Protein AF-A0A812WZT1-F1 (afdb_monomer_lite)

Structure (mmCIF, N/CA/C/O backbone):
data_AF-A0A812WZT1-F1
#
_entry.id   AF-A0A812WZT1-F1
#
loop_
_atom_site.group_PDB
_atom_site.id
_atom_site.type_symbol
_atom_site.label_atom_id
_atom_site.label_alt_id
_atom_site.label_comp_id
_atom_site.label_asym_id
_atom_site.label_entity_id
_atom_site.label_seq_id
_atom_site.pdbx_PDB_ins_code
_atom_site.Cartn_x
_atom_site.Cartn_y
_atom_site.Cartn_z
_atom_site.occupancy
_atom_site.B_iso_or_equiv
_atom_site.auth_seq_id
_atom_site.auth_comp_id
_atom_site.auth_asym_id
_atom_site.auth_atom_id
_atom_site.pdbx_PDB_model_num
ATOM 1 N N . ALA A 1 1 ? 19.751 -32.393 59.706 1.00 37.62 1 ALA A N 1
ATOM 2 C CA . ALA A 1 1 ? 20.483 -32.693 58.457 1.00 37.62 1 ALA A CA 1
ATOM 3 C C . ALA A 1 1 ? 19.676 -32.093 57.306 1.00 37.62 1 ALA A C 1
ATOM 5 O O . ALA A 1 1 ? 18.499 -32.401 57.218 1.00 37.62 1 ALA A O 1
ATOM 6 N N . LEU A 1 2 ? 20.105 -30.960 56.738 1.00 36.94 2 LEU A N 1
ATOM 7 C CA . LEU A 1 2 ? 20.907 -30.837 55.503 1.00 36.94 2 LEU A CA 1
ATOM 8 C C . LEU A 1 2 ? 20.183 -31.348 54.240 1.00 36.94 2 LEU A C 1
ATOM 10 O O . LEU A 1 2 ? 20.001 -32.546 54.068 1.00 36.94 2 LEU A O 1
ATOM 14 N N . VAL A 1 3 ? 19.824 -30.397 53.369 1.00 51.84 3 VAL A N 1
ATOM 15 C CA . VAL A 1 3 ? 19.448 -30.565 51.949 1.00 51.84 3 VAL A CA 1
ATOM 16 C C . VAL A 1 3 ? 20.739 -30.593 51.112 1.00 51.84 3 VAL A C 1
ATOM 18 O O . VAL A 1 3 ? 21.683 -29.883 51.468 1.00 51.84 3 VAL A O 1
ATOM 21 N N . PRO A 1 4 ? 20.841 -31.440 50.070 1.00 52.41 4 PRO A N 1
ATOM 22 C CA . PRO A 1 4 ? 20.798 -30.975 48.663 1.00 52.41 4 PRO A CA 1
ATOM 23 C C . PRO A 1 4 ? 20.040 -31.988 47.764 1.00 52.41 4 PRO A C 1
ATOM 25 O O . PRO A 1 4 ? 20.109 -33.183 48.000 1.00 52.41 4 PRO A O 1
ATOM 28 N N . GLY A 1 5 ? 19.257 -31.657 46.735 1.00 43.72 5 GLY A N 1
ATOM 29 C CA . GLY A 1 5 ? 19.339 -30.590 45.745 1.00 43.72 5 GLY A CA 1
ATOM 30 C C . GLY A 1 5 ? 19.046 -31.187 44.349 1.00 43.72 5 GLY A C 1
ATOM 31 O O . GLY A 1 5 ? 19.479 -32.301 44.071 1.00 43.72 5 GLY A O 1
ATOM 32 N N . VAL A 1 6 ? 18.423 -30.376 43.475 1.00 44.25 6 VAL A N 1
ATOM 33 C CA . VAL A 1 6 ? 18.485 -30.422 41.988 1.00 44.25 6 VAL A CA 1
ATOM 34 C C . VAL A 1 6 ? 17.526 -31.432 41.305 1.00 44.25 6 VAL A C 1
ATOM 36 O O . VAL A 1 6 ? 17.554 -32.610 41.611 1.00 44.25 6 VAL A O 1
ATOM 39 N N . ARG A 1 7 ? 16.655 -31.088 40.341 1.00 40.94 7 ARG A N 1
ATOM 40 C CA . ARG A 1 7 ? 16.472 -29.891 39.493 1.00 40.94 7 ARG A CA 1
ATOM 41 C C . ARG A 1 7 ? 15.000 -29.788 39.074 1.00 40.94 7 ARG A C 1
ATOM 43 O O . ARG A 1 7 ? 14.367 -30.808 38.826 1.00 40.94 7 ARG A O 1
ATOM 50 N N . GLY A 1 8 ? 14.498 -28.564 38.951 1.00 48.59 8 GLY A N 1
ATOM 51 C CA . GLY A 1 8 ? 13.247 -28.301 38.253 1.00 48.59 8 GLY A CA 1
ATOM 52 C C . GLY A 1 8 ? 13.388 -28.493 36.744 1.00 48.59 8 GLY A C 1
ATOM 53 O O . GLY A 1 8 ? 14.470 -28.290 36.195 1.00 48.59 8 GLY A O 1
ATOM 54 N N . ASP A 1 9 ? 12.269 -28.825 36.109 1.00 45.81 9 ASP A N 1
ATOM 55 C CA . ASP A 1 9 ? 11.941 -28.334 34.774 1.00 45.81 9 ASP A CA 1
ATOM 56 C C . ASP A 1 9 ? 10.414 -28.196 34.666 1.00 45.81 9 ASP A C 1
ATOM 58 O O . ASP A 1 9 ? 9.698 -29.061 34.169 1.00 45.81 9 ASP A O 1
ATOM 62 N N . ASN A 1 10 ? 9.899 -27.115 35.258 1.00 48.59 10 ASN A N 1
ATOM 63 C CA . ASN A 1 10 ? 8.627 -26.529 34.848 1.00 48.59 10 ASN A CA 1
ATOM 64 C C . ASN A 1 10 ? 8.968 -25.617 33.664 1.00 48.59 10 ASN A C 1
ATOM 66 O O . ASN A 1 10 ? 9.165 -24.415 33.838 1.00 48.59 10 ASN A O 1
ATOM 70 N N . GLY A 1 11 ? 9.107 -26.215 32.487 1.00 46.75 11 GLY A N 1
ATOM 71 C CA . GLY A 1 11 ? 9.457 -25.535 31.251 1.00 46.75 11 GLY A CA 1
ATOM 72 C C . GLY A 1 11 ? 8.617 -26.088 30.109 1.00 46.75 11 GLY A C 1
ATOM 73 O O . GLY A 1 11 ? 8.669 -27.270 29.797 1.00 46.75 11 GLY A O 1
ATOM 74 N N . ASP A 1 12 ? 7.846 -25.204 29.484 1.00 49.47 12 ASP A N 1
ATOM 75 C CA . ASP A 1 12 ? 7.471 -25.306 28.072 1.00 49.47 12 ASP A CA 1
ATOM 76 C C . ASP A 1 12 ? 6.291 -26.216 27.673 1.00 49.47 12 ASP A C 1
ATOM 78 O O . ASP A 1 12 ? 6.338 -26.942 26.685 1.00 49.47 12 ASP A O 1
ATOM 82 N N . ASN A 1 13 ? 5.127 -26.012 28.304 1.00 51.00 13 ASN A N 1
ATOM 83 C CA . ASN A 1 13 ? 3.828 -26.175 27.612 1.00 51.00 13 ASN A CA 1
ATOM 84 C C . ASN A 1 13 ? 3.465 -24.942 26.754 1.00 51.00 13 ASN A C 1
ATOM 86 O O . ASN A 1 13 ? 2.299 -24.682 26.453 1.00 51.00 13 ASN A O 1
ATOM 90 N N . VAL A 1 14 ? 4.462 -24.155 26.349 1.00 57.19 14 VAL A N 1
ATOM 91 C CA . VAL A 1 14 ? 4.287 -23.088 25.368 1.00 57.19 14 VAL A CA 1
ATOM 92 C C . VAL A 1 14 ? 4.335 -23.760 24.008 1.00 57.19 14 VAL A C 1
ATOM 94 O O . VAL A 1 14 ? 5.405 -24.148 23.539 1.00 57.19 14 VAL A O 1
ATOM 97 N N . LEU A 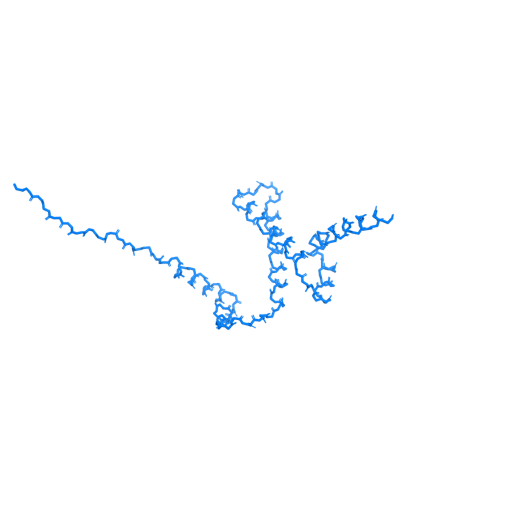1 15 ? 3.169 -23.941 23.376 1.00 54.66 15 LEU A N 1
ATOM 98 C CA . LEU A 1 15 ? 3.108 -24.333 21.969 1.00 54.66 15 LEU A CA 1
ATOM 99 C C . LEU A 1 15 ? 4.078 -23.422 21.211 1.00 54.66 15 LEU A C 1
ATOM 101 O O . LEU A 1 15 ? 3.871 -22.206 21.212 1.00 54.66 15 LEU A O 1
ATOM 105 N N . PRO A 1 16 ? 5.158 -23.964 20.618 1.00 64.44 16 PRO A N 1
ATOM 106 C CA . PRO A 1 16 ? 6.190 -23.130 20.036 1.00 64.44 16 PRO A CA 1
ATOM 107 C C . PRO A 1 16 ? 5.512 -22.241 19.007 1.00 64.44 16 PRO A C 1
ATOM 109 O O . PRO A 1 16 ? 4.792 -22.751 18.150 1.00 64.44 16 PRO A O 1
ATOM 112 N N . ILE A 1 17 ? 5.714 -20.927 19.115 1.00 66.50 17 ILE A N 1
ATOM 113 C CA . ILE A 1 17 ? 5.030 -19.895 18.314 1.00 66.50 17 ILE A CA 1
ATOM 114 C C . ILE A 1 17 ? 5.010 -20.279 16.829 1.00 66.50 17 ILE A C 1
ATOM 116 O O . ILE A 1 17 ? 4.000 -20.135 16.150 1.00 66.50 17 ILE A O 1
ATOM 120 N N . LYS A 1 18 ? 6.090 -20.912 16.358 1.00 58.53 18 LYS A N 1
ATOM 121 C CA . LYS A 1 18 ? 6.208 -21.505 15.022 1.00 58.53 18 LYS A CA 1
ATOM 122 C C . LYS A 1 18 ? 5.049 -22.448 14.658 1.00 58.53 18 LYS A C 1
ATOM 124 O O . LYS A 1 18 ? 4.482 -22.310 13.586 1.00 58.53 18 LYS A O 1
ATOM 129 N N . LYS A 1 19 ? 4.649 -23.378 15.530 1.00 67.94 19 LYS A N 1
ATOM 130 C CA . LYS A 1 19 ? 3.519 -24.297 15.290 1.00 67.94 19 LYS A CA 1
ATOM 131 C C . LYS A 1 19 ? 2.175 -23.566 15.236 1.00 67.94 19 LYS A C 1
ATOM 133 O O . LYS A 1 19 ? 1.336 -23.934 14.420 1.00 67.94 19 LYS A O 1
ATOM 138 N N . VAL A 1 20 ? 1.984 -22.534 16.061 1.00 74.12 20 VAL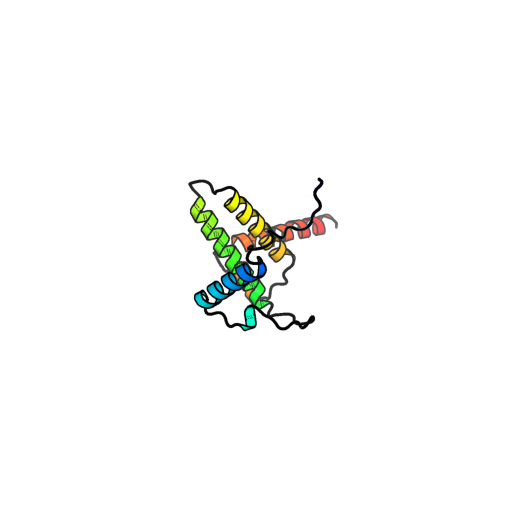 A N 1
ATOM 139 C CA . VAL A 1 20 ? 0.752 -21.723 16.071 1.00 74.12 20 VAL A CA 1
ATOM 140 C C . VAL A 1 20 ? 0.637 -20.904 14.785 1.00 74.12 20 VAL A C 1
ATOM 142 O O . VAL A 1 20 ? -0.405 -20.921 14.136 1.00 74.12 20 VAL A O 1
ATOM 145 N N . VAL A 1 21 ? 1.732 -20.272 14.361 1.00 72.88 21 VAL A N 1
ATOM 146 C CA . VAL A 1 21 ? 1.810 -19.525 13.098 1.00 72.88 21 VAL A CA 1
ATOM 147 C C . VAL A 1 21 ? 1.560 -20.446 11.899 1.00 72.88 21 VAL A C 1
ATOM 149 O O . VAL A 1 21 ? 0.773 -20.108 11.020 1.00 72.88 21 VAL A O 1
ATOM 152 N N . LEU A 1 22 ? 2.143 -21.648 11.884 1.00 72.81 22 LEU A N 1
ATOM 153 C CA . LEU A 1 22 ? 1.919 -22.623 10.810 1.00 72.81 22 LEU A CA 1
ATOM 154 C C . LEU A 1 22 ? 0.470 -23.131 10.742 1.00 72.81 22 LEU A C 1
ATOM 156 O O . LEU A 1 22 ? -0.049 -23.368 9.650 1.00 72.81 22 LEU A O 1
ATOM 160 N N . LEU A 1 23 ? -0.195 -23.286 11.889 1.00 77.44 23 LEU A N 1
ATOM 161 C CA . LEU A 1 23 ? -1.618 -23.625 11.943 1.00 77.44 23 LEU A CA 1
ATOM 162 C C . LEU A 1 23 ? -2.485 -22.485 11.401 1.00 77.44 23 LEU A C 1
ATOM 164 O O . LEU A 1 23 ? -3.381 -22.744 10.600 1.00 77.44 23 LEU A O 1
ATOM 168 N N . LEU A 1 24 ? -2.183 -21.238 11.774 1.00 75.06 24 LEU A N 1
ATOM 169 C CA . LEU A 1 24 ? -2.894 -20.057 11.285 1.00 75.06 24 LEU A CA 1
ATOM 170 C C . LEU A 1 24 ? -2.784 -19.931 9.757 1.00 75.06 24 LEU A C 1
ATOM 172 O O . LEU A 1 24 ? -3.785 -19.749 9.067 1.00 75.06 24 LEU A O 1
ATOM 176 N N . LEU A 1 25 ? -1.576 -20.118 9.221 1.00 71.19 25 LEU A N 1
ATOM 177 C CA . LEU A 1 25 ? -1.314 -20.067 7.784 1.00 71.19 25 LEU A CA 1
ATOM 178 C C . LEU A 1 25 ? -2.040 -21.185 7.015 1.00 71.19 25 LEU A C 1
ATOM 180 O O . LEU A 1 25 ? -2.576 -20.934 5.937 1.00 71.19 25 LEU A O 1
ATOM 184 N N . ARG A 1 26 ? -2.146 -22.395 7.584 1.00 69.19 26 ARG A N 1
ATOM 185 C CA . ARG A 1 26 ? -2.938 -23.493 6.994 1.00 69.19 26 ARG A CA 1
ATOM 186 C C . ARG A 1 26 ? -4.440 -23.213 6.973 1.00 69.19 26 ARG A C 1
ATOM 188 O O . ARG A 1 26 ? -5.121 -23.601 6.024 1.00 69.19 26 ARG A O 1
ATOM 195 N N . VAL A 1 27 ? -4.972 -22.568 8.011 1.00 76.50 27 VAL A N 1
ATOM 196 C CA . VAL A 1 27 ? -6.391 -22.179 8.056 1.00 76.50 27 VAL A CA 1
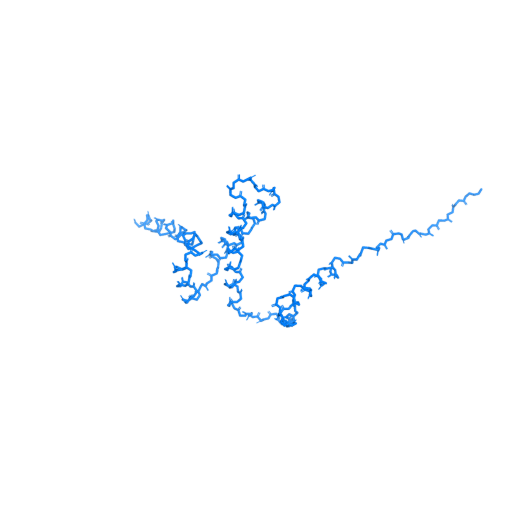ATOM 197 C C . VAL A 1 27 ? -6.673 -21.106 7.005 1.00 76.50 27 VAL A C 1
ATOM 199 O O . VAL A 1 27 ? -7.636 -21.230 6.250 1.00 76.50 27 VAL A O 1
ATOM 202 N N . LEU A 1 28 ? -5.789 -20.113 6.883 1.00 70.81 28 LEU A N 1
ATOM 203 C CA . LEU A 1 28 ? -5.880 -19.081 5.850 1.00 70.81 28 LEU A CA 1
ATOM 204 C C . LEU A 1 28 ? -5.773 -19.671 4.436 1.00 70.81 28 LEU A C 1
ATOM 206 O O . LEU A 1 28 ? -6.563 -19.307 3.573 1.00 70.81 28 LEU A O 1
ATOM 210 N N . GLN A 1 29 ? -4.891 -20.650 4.205 1.00 67.69 29 GLN A N 1
ATOM 211 C CA . GLN A 1 29 ? -4.821 -21.373 2.926 1.00 67.69 29 GLN A CA 1
ATOM 212 C C . GLN A 1 29 ? -6.134 -22.060 2.549 1.00 67.69 29 GLN A C 1
ATOM 214 O O . GLN A 1 29 ? -6.546 -21.999 1.393 1.00 67.69 29 GLN A O 1
ATOM 219 N N . ARG A 1 30 ? -6.789 -22.721 3.511 1.00 65.00 30 ARG A N 1
ATOM 220 C CA . ARG A 1 30 ? -8.067 -23.414 3.289 1.00 65.00 30 ARG A CA 1
ATOM 221 C C . ARG A 1 30 ? -9.204 -22.437 2.999 1.00 65.00 30 ARG A C 1
ATOM 223 O O . ARG A 1 30 ? -10.038 -22.740 2.155 1.00 65.00 30 ARG A O 1
ATOM 230 N N . LEU A 1 31 ? -9.223 -21.287 3.673 1.00 63.38 31 LEU A N 1
ATOM 231 C CA . LEU A 1 31 ? -10.228 -20.240 3.463 1.00 63.38 31 LEU A CA 1
ATOM 232 C C . LEU A 1 31 ? -10.034 -19.495 2.135 1.00 63.38 31 LEU A C 1
ATOM 234 O O . LEU A 1 31 ? -11.015 -19.092 1.521 1.00 63.38 31 LEU A O 1
ATOM 238 N N . LEU A 1 32 ? -8.785 -19.339 1.688 1.00 68.19 32 LEU A N 1
ATOM 239 C CA . LEU A 1 32 ? -8.425 -18.589 0.481 1.00 68.19 32 LEU A CA 1
ATOM 240 C C . LEU A 1 32 ? -8.197 -19.476 -0.757 1.00 68.19 32 LEU A C 1
ATOM 242 O O . LEU A 1 32 ? -7.891 -18.958 -1.825 1.00 68.19 32 LEU A O 1
ATOM 246 N N . GLY A 1 33 ? -8.319 -20.804 -0.635 1.00 59.50 33 GLY A N 1
ATOM 247 C CA . GLY A 1 33 ? -8.126 -21.743 -1.749 1.00 59.50 33 GLY A CA 1
ATOM 248 C C . GLY A 1 33 ? -6.699 -21.770 -2.319 1.00 59.50 33 GLY A C 1
ATOM 249 O O . GLY A 1 33 ? -6.512 -22.071 -3.496 1.00 59.50 33 GLY A O 1
ATOM 250 N N . MET A 1 34 ? -5.689 -21.441 -1.510 1.00 56.56 34 MET A N 1
ATOM 251 C CA . MET A 1 34 ? -4.304 -21.260 -1.966 1.00 56.56 34 MET A CA 1
ATOM 252 C C . MET A 1 34 ? -3.516 -22.586 -1.965 1.00 56.56 34 MET A C 1
ATOM 254 O O . MET A 1 34 ? -3.518 -23.289 -0.951 1.00 56.56 34 MET A O 1
ATOM 258 N N . PRO A 1 35 ? -2.800 -22.941 -3.053 1.00 55.56 35 PRO A N 1
ATOM 259 C CA . PRO A 1 35 ? -2.026 -24.181 -3.124 1.00 55.56 35 PRO A CA 1
ATOM 260 C C . PRO A 1 35 ? -0.795 -24.176 -2.196 1.00 55.56 35 PRO A C 1
ATOM 262 O O . PRO A 1 35 ? -0.142 -23.151 -2.002 1.00 55.56 35 PRO A O 1
ATOM 265 N N . ASP A 1 36 ? -0.423 -25.357 -1.679 1.00 51.97 36 ASP A N 1
ATOM 266 C CA . ASP A 1 36 ? 0.651 -25.566 -0.680 1.00 51.97 36 ASP A CA 1
ATOM 267 C C . ASP A 1 36 ? 2.030 -25.002 -1.063 1.00 51.97 36 ASP A C 1
ATOM 269 O O . ASP A 1 36 ? 2.860 -24.707 -0.204 1.00 51.97 36 ASP A O 1
ATOM 273 N N . LYS A 1 37 ? 2.252 -24.790 -2.360 1.00 54.62 37 LYS A N 1
ATOM 274 C CA . LYS A 1 37 ? 3.500 -24.282 -2.942 1.00 54.62 37 LYS A C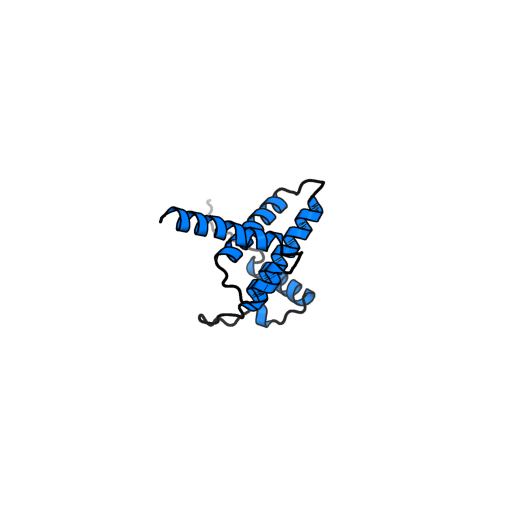A 1
ATOM 275 C C . LYS A 1 37 ? 3.763 -22.804 -2.627 1.00 54.62 37 LYS A C 1
ATOM 277 O O . LYS A 1 37 ? 4.878 -22.343 -2.833 1.00 54.62 37 LYS A O 1
ATOM 282 N N . VAL A 1 38 ? 2.752 -22.075 -2.148 1.00 56.56 38 VAL A N 1
ATOM 283 C CA . VAL A 1 38 ? 2.854 -20.645 -1.812 1.00 56.56 38 VAL A CA 1
ATOM 284 C C . VAL A 1 38 ? 3.426 -20.423 -0.406 1.00 56.56 38 VAL A C 1
ATOM 286 O O . VAL A 1 38 ? 4.112 -19.435 -0.182 1.00 56.56 38 VAL A O 1
ATOM 289 N N . LEU A 1 39 ? 3.202 -21.346 0.539 1.00 47.47 39 LEU A N 1
ATOM 290 C CA . LEU A 1 39 ? 3.706 -21.191 1.913 1.00 47.47 39 LEU A CA 1
ATOM 291 C C . LEU A 1 39 ? 5.104 -21.766 2.139 1.00 47.47 39 LEU A C 1
ATOM 293 O O . LEU A 1 39 ? 5.791 -21.351 3.069 1.00 47.47 39 LEU A O 1
ATOM 297 N N . TYR A 1 40 ? 5.522 -22.717 1.308 1.00 50.28 40 TYR A N 1
ATOM 298 C CA . TYR A 1 40 ? 6.855 -23.308 1.380 1.00 50.28 40 TYR A CA 1
ATOM 299 C C . TYR A 1 40 ? 7.517 -23.224 0.007 1.00 50.28 40 TYR A C 1
ATOM 301 O O . TYR A 1 40 ? 7.584 -24.230 -0.708 1.00 50.28 40 TYR A O 1
ATOM 309 N N . PRO A 1 41 ? 7.985 -22.034 -0.403 1.00 46.38 41 PRO A N 1
ATOM 310 C CA . PRO A 1 41 ? 8.822 -21.941 -1.581 1.00 46.38 41 PRO A CA 1
ATOM 311 C C . PRO A 1 41 ? 10.118 -22.703 -1.289 1.00 46.38 41 PRO A C 1
ATOM 313 O O . PRO A 1 41 ? 10.782 -22.473 -0.277 1.00 46.38 41 PRO A O 1
ATOM 316 N N . ALA A 1 42 ? 10.444 -23.662 -2.157 1.00 48.09 42 ALA A N 1
ATOM 317 C CA . ALA A 1 42 ? 11.695 -24.399 -2.092 1.00 48.09 42 ALA A CA 1
ATOM 318 C C . ALA A 1 42 ? 12.861 -23.404 -1.997 1.00 48.09 42 ALA A C 1
ATOM 320 O O . ALA A 1 42 ? 12.977 -22.482 -2.803 1.00 48.09 42 ALA A O 1
ATOM 321 N N . THR A 1 43 ? 13.691 -23.598 -0.976 1.00 51.47 43 THR A N 1
ATOM 322 C CA . THR A 1 43 ? 14.895 -22.832 -0.655 1.00 51.47 43 THR A CA 1
ATOM 323 C C . THR A 1 43 ? 15.907 -22.902 -1.793 1.00 51.47 43 THR A C 1
ATOM 325 O O . THR A 1 43 ? 16.854 -23.678 -1.740 1.00 51.47 43 THR A O 1
ATOM 328 N N . ASN A 1 44 ? 15.718 -22.074 -2.815 1.00 42.22 44 ASN A N 1
ATOM 329 C CA . ASN A 1 44 ? 16.703 -21.809 -3.849 1.00 42.22 44 ASN A CA 1
ATOM 330 C C . ASN A 1 44 ? 16.979 -20.306 -3.809 1.00 42.22 44 ASN A C 1
ATOM 332 O O . ASN A 1 44 ? 16.141 -19.506 -4.220 1.00 42.22 44 ASN A O 1
ATOM 336 N N . ALA A 1 45 ? 18.153 -19.928 -3.305 1.00 46.25 45 ALA A N 1
ATOM 337 C CA . ALA A 1 45 ? 18.592 -18.553 -3.045 1.00 46.25 45 ALA A CA 1
ATOM 338 C C . ALA A 1 45 ? 18.715 -17.639 -4.292 1.00 46.25 45 ALA A C 1
ATOM 340 O O . ALA A 1 45 ? 19.325 -16.585 -4.210 1.00 46.25 45 ALA A O 1
ATOM 341 N N . ASN A 1 46 ? 18.133 -18.027 -5.431 1.00 43.47 46 ASN A N 1
ATOM 342 C CA . ASN A 1 46 ? 18.121 -17.281 -6.694 1.00 43.47 46 ASN A CA 1
ATOM 343 C C . ASN A 1 46 ? 16.728 -17.232 -7.353 1.00 43.47 46 ASN A C 1
ATOM 345 O O . ASN A 1 46 ? 16.614 -16.890 -8.529 1.00 43.47 46 ASN A O 1
ATOM 349 N N . PHE A 1 47 ? 15.655 -17.595 -6.642 1.00 42.94 47 PHE A N 1
ATOM 350 C CA . PHE A 1 47 ? 14.306 -17.525 -7.203 1.00 42.94 47 PHE A CA 1
ATOM 351 C C . PHE A 1 47 ? 13.749 -16.101 -7.056 1.00 42.94 47 PHE A C 1
ATOM 353 O O . PHE A 1 47 ? 13.192 -15.741 -6.023 1.00 42.94 47 PHE A O 1
ATOM 360 N N . GLN A 1 48 ? 13.899 -15.284 -8.103 1.00 47.59 48 GLN A N 1
ATOM 361 C CA . GLN A 1 48 ? 13.054 -14.105 -8.299 1.00 47.59 48 GLN A CA 1
ATOM 362 C C . GLN A 1 48 ? 11.629 -14.616 -8.538 1.00 47.59 48 GLN A C 1
ATOM 364 O O . GLN A 1 48 ? 11.283 -15.024 -9.647 1.00 47.59 48 GLN A O 1
ATOM 369 N N . GLY A 1 49 ? 10.830 -14.691 -7.472 1.00 45.19 49 GLY A N 1
ATOM 370 C CA . GLY A 1 49 ? 9.409 -15.004 -7.579 1.00 45.19 49 GLY A CA 1
ATOM 371 C C . GLY A 1 49 ? 8.699 -14.026 -8.529 1.00 45.19 49 GLY A C 1
ATOM 372 O O . GLY A 1 49 ? 9.245 -12.966 -8.851 1.00 45.19 49 GLY A O 1
ATOM 373 N N . PRO A 1 50 ? 7.499 -14.360 -9.031 1.00 47.31 50 PRO A N 1
ATOM 374 C CA . PRO A 1 50 ? 6.797 -13.481 -9.955 1.00 47.31 50 PRO A CA 1
ATOM 375 C C . PRO A 1 50 ? 6.495 -12.136 -9.281 1.00 47.31 50 PRO A C 1
ATOM 377 O O . PRO A 1 50 ? 5.640 -12.079 -8.404 1.00 47.31 50 PRO A O 1
ATOM 380 N N . ARG A 1 51 ? 7.156 -11.061 -9.737 1.00 60.69 51 ARG A N 1
ATOM 381 C CA . ARG A 1 51 ? 6.931 -9.655 -9.322 1.00 60.69 51 ARG A CA 1
ATOM 382 C C . ARG A 1 51 ? 5.453 -9.234 -9.340 1.00 60.69 51 ARG A C 1
ATOM 384 O O . ARG A 1 51 ? 5.040 -8.362 -8.593 1.00 60.69 51 ARG A O 1
ATOM 391 N N . VAL A 1 52 ? 4.638 -9.933 -10.134 1.00 58.59 52 VAL A N 1
ATOM 392 C CA . VAL A 1 52 ? 3.175 -9.789 -10.200 1.00 58.59 52 VAL A CA 1
ATOM 393 C C . VAL A 1 52 ? 2.503 -9.959 -8.828 1.00 58.59 52 VAL A C 1
ATOM 395 O O . VAL A 1 52 ? 1.491 -9.314 -8.562 1.00 58.59 52 VAL A O 1
ATOM 398 N N . PHE A 1 53 ? 3.047 -10.799 -7.940 1.00 77.56 53 PHE A N 1
ATOM 399 C CA . PHE A 1 53 ? 2.496 -10.960 -6.592 1.00 77.56 53 PHE A CA 1
ATOM 400 C C . PHE A 1 53 ? 2.732 -9.738 -5.708 1.00 77.56 53 PHE A C 1
ATOM 402 O O . PHE A 1 53 ? 1.919 -9.481 -4.824 1.00 77.56 53 PHE A O 1
ATOM 409 N N . ASP A 1 54 ? 3.787 -8.967 -5.965 1.00 83.88 54 ASP A N 1
ATOM 410 C CA . ASP A 1 54 ? 4.146 -7.818 -5.139 1.00 83.88 54 ASP A CA 1
ATOM 411 C C . ASP A 1 54 ? 3.176 -6.659 -5.398 1.00 83.88 54 ASP A C 1
ATOM 413 O O . ASP A 1 54 ? 2.615 -6.097 -4.457 1.00 83.88 54 ASP A O 1
ATOM 417 N N . PHE A 1 55 ? 2.856 -6.379 -6.669 1.00 86.75 55 PHE A N 1
ATOM 418 C CA . PHE A 1 55 ? 1.823 -5.397 -7.011 1.00 86.75 55 PHE A CA 1
ATOM 419 C C . PHE A 1 55 ? 0.426 -5.834 -6.539 1.00 86.75 55 PHE A C 1
ATOM 421 O O . PHE A 1 55 ? -0.351 -5.026 -6.029 1.00 86.75 55 PHE A O 1
ATOM 428 N N . GLN A 1 56 ? 0.095 -7.127 -6.628 1.00 88.50 56 GLN A N 1
ATOM 429 C CA . GLN A 1 56 ? -1.161 -7.644 -6.070 1.00 88.50 56 GLN A CA 1
ATOM 430 C C . GLN A 1 56 ? -1.224 -7.485 -4.546 1.00 88.50 56 GLN A C 1
ATOM 432 O O . GLN A 1 56 ? -2.251 -7.058 -4.020 1.00 88.50 56 GLN A O 1
ATOM 437 N N . ALA A 1 57 ? -0.134 -7.778 -3.834 1.00 88.81 57 ALA A N 1
ATOM 438 C CA . ALA A 1 57 ? -0.052 -7.590 -2.390 1.00 88.81 57 ALA A CA 1
ATOM 439 C C . ALA A 1 57 ? -0.201 -6.111 -2.007 1.00 88.81 57 ALA A C 1
ATOM 441 O O . ALA A 1 57 ? -0.954 -5.798 -1.086 1.00 88.81 57 ALA A O 1
ATOM 442 N N . PHE A 1 58 ? 0.433 -5.211 -2.762 1.00 92.44 58 PHE A N 1
ATOM 443 C CA . PHE A 1 58 ? 0.275 -3.767 -2.616 1.00 92.44 58 PHE A CA 1
ATOM 444 C C . PHE A 1 58 ? -1.190 -3.334 -2.783 1.00 92.44 58 PHE A C 1
ATOM 446 O O . PHE A 1 58 ? -1.765 -2.732 -1.880 1.00 92.44 58 PHE A O 1
ATOM 453 N N . THR A 1 59 ? -1.844 -3.705 -3.890 1.00 92.06 59 THR A N 1
ATOM 454 C CA . THR A 1 59 ? -3.252 -3.325 -4.123 1.00 92.06 59 THR A CA 1
ATOM 455 C C . THR A 1 59 ? -4.200 -3.877 -3.052 1.00 92.06 59 THR A C 1
ATOM 457 O O . THR A 1 59 ? -5.156 -3.201 -2.663 1.00 92.06 59 THR A O 1
ATOM 460 N N . ALA A 1 60 ? -3.927 -5.079 -2.534 1.00 91.69 60 ALA A N 1
ATOM 461 C CA . ALA A 1 60 ? -4.696 -5.679 -1.450 1.00 91.69 60 ALA A CA 1
ATOM 462 C C . ALA A 1 60 ? -4.502 -4.939 -0.116 1.00 91.69 60 ALA A C 1
ATOM 464 O O . ALA A 1 60 ? -5.487 -4.669 0.577 1.00 91.69 60 ALA A O 1
ATOM 465 N N . LEU A 1 61 ? -3.258 -4.585 0.229 1.00 92.31 61 LEU A N 1
ATOM 466 C CA . LEU A 1 61 ? -2.944 -3.791 1.419 1.00 92.31 61 LEU A CA 1
ATOM 467 C C . LEU A 1 61 ? -3.656 -2.436 1.367 1.00 92.31 61 LEU A C 1
ATOM 469 O O . LEU A 1 61 ? -4.343 -2.058 2.318 1.00 92.31 61 LEU A O 1
ATOM 473 N N . HIS A 1 62 ? -3.602 -1.787 0.210 1.00 93.88 62 HIS A N 1
ATOM 474 C CA . HIS A 1 62 ? -4.223 -0.495 -0.026 1.00 93.88 62 HIS A CA 1
ATOM 475 C C . HIS A 1 62 ? -5.741 -0.525 0.111 1.00 93.88 62 HIS A C 1
ATOM 477 O O . HIS A 1 62 ? -6.350 0.281 0.824 1.00 93.88 62 HIS A O 1
ATOM 483 N N . ALA A 1 63 ? -6.379 -1.516 -0.513 1.00 92.00 63 ALA A N 1
ATOM 484 C CA . ALA A 1 63 ? -7.811 -1.728 -0.365 1.00 92.00 63 ALA A CA 1
ATOM 485 C C . ALA A 1 63 ? -8.195 -1.955 1.107 1.00 92.00 63 ALA A C 1
ATOM 487 O O . ALA A 1 63 ? -9.192 -1.402 1.582 1.00 92.00 63 ALA A O 1
ATOM 488 N N . HIS A 1 64 ? -7.391 -2.722 1.847 1.00 92.25 64 HIS A N 1
ATOM 489 C CA . HIS A 1 64 ? -7.632 -2.997 3.257 1.00 92.25 64 HIS A CA 1
ATOM 490 C C . HIS A 1 64 ? -7.514 -1.740 4.129 1.00 92.25 64 HIS A C 1
ATOM 492 O O . HIS A 1 64 ? -8.399 -1.471 4.946 1.00 92.25 64 HIS A O 1
ATOM 498 N N . GLN A 1 65 ? -6.481 -0.920 3.922 1.00 93.62 65 GLN A N 1
ATOM 499 C CA . GLN A 1 65 ? -6.332 0.347 4.635 1.00 93.62 65 GLN A CA 1
ATOM 500 C C . GLN A 1 65 ? -7.516 1.280 4.388 1.00 93.62 65 GLN A C 1
ATOM 502 O O . GLN A 1 65 ? -8.043 1.865 5.336 1.00 93.62 65 GLN A O 1
ATOM 507 N N . ARG A 1 66 ? -7.981 1.394 3.136 1.00 93.00 66 ARG A N 1
ATOM 508 C CA . ARG A 1 66 ? -9.156 2.212 2.802 1.00 93.00 66 ARG A CA 1
ATOM 509 C C . ARG A 1 66 ? -10.405 1.720 3.528 1.00 93.00 66 ARG A C 1
ATOM 511 O O . ARG A 1 66 ? -11.121 2.537 4.104 1.00 93.00 66 ARG A O 1
ATOM 518 N N . GLN A 1 67 ? -10.630 0.408 3.583 1.00 92.94 67 GLN A N 1
ATOM 519 C CA . GLN A 1 67 ? -11.753 -0.174 4.330 1.00 92.94 67 GLN A CA 1
ATOM 520 C C . GLN A 1 67 ? -11.678 0.129 5.832 1.00 92.94 67 GLN A C 1
ATOM 522 O O . GLN A 1 67 ? -12.682 0.503 6.439 1.00 92.94 67 GLN A O 1
ATOM 527 N N . ILE A 1 68 ? -10.497 0.005 6.443 1.00 92.75 68 ILE A N 1
ATOM 528 C CA . ILE A 1 68 ? -10.310 0.317 7.866 1.00 92.75 68 ILE A CA 1
ATOM 529 C C . ILE A 1 68 ? -10.532 1.812 8.120 1.00 92.75 68 ILE A C 1
ATOM 531 O O . ILE A 1 68 ? -11.280 2.170 9.030 1.00 92.75 68 ILE A O 1
ATOM 535 N N . ARG A 1 69 ? -9.941 2.694 7.307 1.00 92.69 69 ARG A N 1
ATOM 536 C CA . ARG A 1 69 ? -10.120 4.149 7.434 1.00 92.69 69 ARG A CA 1
ATOM 537 C C . ARG A 1 69 ? -11.592 4.542 7.312 1.00 92.69 69 ARG A C 1
ATOM 539 O O . ARG A 1 69 ? -12.071 5.335 8.112 1.00 92.69 69 ARG A O 1
ATOM 546 N N . GLN A 1 70 ? -12.329 3.942 6.375 1.00 92.56 70 GLN A N 1
ATOM 547 C CA . GLN A 1 70 ? -13.775 4.146 6.238 1.00 92.56 70 GLN A CA 1
ATOM 548 C C . GLN A 1 70 ? -14.546 3.662 7.468 1.00 92.56 70 GLN A C 1
ATOM 550 O O . GLN A 1 70 ? -15.412 4.376 7.967 1.00 92.56 70 GLN A O 1
ATOM 555 N N . LYS A 1 71 ? -14.208 2.477 7.992 1.00 93.38 71 LYS A N 1
ATOM 556 C CA . LYS A 1 71 ? -14.853 1.904 9.180 1.00 93.38 71 LYS A CA 1
ATOM 557 C C . LYS A 1 71 ? -14.729 2.811 10.409 1.00 93.38 71 LYS A C 1
ATOM 559 O O . LYS A 1 71 ? -15.669 2.882 11.194 1.00 93.38 71 LYS A O 1
ATOM 564 N N . TYR A 1 72 ? -13.593 3.487 10.574 1.00 92.38 72 TYR A N 1
ATOM 565 C CA . TYR A 1 72 ? -13.305 4.322 11.746 1.00 92.38 72 TYR A CA 1
ATOM 566 C C . TYR A 1 72 ? -13.421 5.835 11.496 1.00 92.38 72 TYR A C 1
ATOM 568 O O . TYR A 1 72 ? -13.142 6.618 12.403 1.00 92.38 72 TYR A O 1
ATOM 576 N N . ALA A 1 73 ? -13.887 6.264 10.316 1.00 87.25 73 ALA A N 1
ATOM 577 C CA . ALA A 1 73 ? -13.927 7.672 9.903 1.00 87.25 73 ALA A CA 1
ATOM 578 C C . ALA A 1 73 ? -14.729 8.601 10.840 1.00 87.25 73 ALA A C 1
ATOM 580 O O . ALA A 1 73 ? -14.498 9.806 10.839 1.00 87.25 73 ALA A O 1
ATOM 581 N N . GLY A 1 74 ? -15.668 8.062 11.630 1.00 84.00 74 GLY A N 1
ATOM 582 C CA . GLY A 1 74 ? -16.550 8.847 12.504 1.00 84.00 74 GLY A CA 1
ATOM 583 C C . GLY A 1 74 ? -16.414 8.594 14.007 1.00 84.00 74 GLY A C 1
ATOM 584 O O . GLY A 1 74 ? -17.045 9.303 14.783 1.00 84.00 74 GLY A O 1
ATOM 585 N N . SER A 1 75 ? -15.641 7.593 14.439 1.00 84.19 75 SER A N 1
ATOM 586 C CA . SER A 1 75 ? -15.625 7.146 15.846 1.00 84.19 75 SER A CA 1
ATOM 587 C C . SER A 1 75 ? -14.252 7.200 16.516 1.00 84.19 75 SER A C 1
ATOM 589 O O . SER A 1 75 ? -14.153 6.892 17.702 1.00 84.19 75 SER A O 1
ATOM 591 N N . GLY A 1 76 ? -13.200 7.537 15.764 1.00 83.94 76 GLY A N 1
ATOM 592 C CA . GLY A 1 76 ? -11.821 7.289 16.179 1.00 83.94 76 GLY A CA 1
ATOM 593 C C . GLY A 1 76 ? -11.477 5.799 16.098 1.00 83.94 76 GLY A C 1
ATOM 594 O O . GLY A 1 76 ? -12.335 4.928 16.291 1.00 83.94 76 GLY A O 1
ATOM 595 N N . ALA A 1 77 ? -10.226 5.497 15.758 1.00 89.62 77 ALA A N 1
ATOM 596 C CA . ALA A 1 77 ? -9.721 4.134 15.708 1.00 89.62 77 ALA A CA 1
ATOM 597 C C . ALA A 1 77 ? -9.020 3.785 17.036 1.00 89.62 77 ALA A C 1
ATOM 599 O O . ALA A 1 77 ? -8.439 4.657 17.677 1.00 89.62 77 ALA A O 1
ATOM 600 N N . PRO A 1 78 ? -9.054 2.519 17.489 1.00 94.12 78 PRO A N 1
ATOM 601 C CA . PRO A 1 78 ? -8.204 2.079 18.591 1.00 94.12 78 PRO A CA 1
ATOM 602 C C . PRO A 1 78 ? -6.722 2.302 18.263 1.00 94.12 78 PRO A C 1
ATOM 604 O O . PRO A 1 78 ? -6.324 2.097 17.119 1.00 94.12 78 PRO A O 1
ATOM 607 N N . ALA A 1 79 ? -5.891 2.599 19.266 1.00 92.31 79 ALA A N 1
ATOM 608 C CA . ALA A 1 79 ? -4.463 2.884 19.067 1.00 92.31 79 ALA A CA 1
ATOM 609 C C . ALA A 1 79 ? -3.722 1.799 18.256 1.00 92.31 79 ALA A C 1
ATOM 611 O O . ALA A 1 79 ? -2.942 2.112 17.365 1.00 92.31 79 ALA A O 1
ATOM 612 N N . ALA A 1 80 ? -4.030 0.517 18.487 1.00 91.88 80 ALA A N 1
ATOM 613 C CA . ALA A 1 80 ? -3.445 -0.587 17.719 1.00 91.88 80 ALA A CA 1
ATOM 614 C C . ALA A 1 80 ? -3.830 -0.557 16.226 1.00 91.88 80 ALA A C 1
ATOM 616 O O . ALA A 1 80 ? -3.050 -0.958 15.366 1.00 91.88 80 ALA A O 1
ATOM 617 N N . VAL A 1 81 ? -5.037 -0.082 15.904 1.00 91.88 81 VAL A N 1
ATOM 618 C CA . VAL A 1 81 ? -5.486 0.090 14.518 1.00 91.88 81 VAL A CA 1
ATOM 619 C C . VAL A 1 81 ? -4.763 1.274 13.881 1.00 91.88 81 VAL A C 1
ATOM 621 O O . VAL A 1 81 ? -4.306 1.151 12.749 1.00 91.88 81 VAL A O 1
ATOM 624 N N . GLU A 1 82 ? -4.603 2.383 14.599 1.00 92.62 82 GLU A N 1
ATOM 625 C CA . GLU A 1 82 ? -3.846 3.547 14.118 1.00 92.62 82 GLU A CA 1
ATOM 626 C C . GLU A 1 82 ? -2.382 3.197 13.838 1.00 92.62 82 GLU A C 1
ATOM 628 O O . GLU A 1 82 ? -1.877 3.499 12.759 1.00 92.62 82 GLU A O 1
ATOM 633 N N . GLU A 1 83 ? -1.731 2.478 14.754 1.00 92.31 83 GLU A N 1
ATOM 634 C CA . GLU A 1 83 ? -0.365 1.983 14.572 1.00 92.31 83 GLU A CA 1
ATOM 635 C C . GLU A 1 83 ? -0.268 1.043 13.363 1.00 92.31 83 GLU A C 1
ATOM 637 O O . GLU A 1 83 ? 0.621 1.191 12.526 1.00 92.31 83 GLU A O 1
ATOM 642 N N . SER A 1 84 ? -1.224 0.121 13.202 1.00 90.44 84 SER A N 1
ATOM 643 C CA . SER A 1 84 ? -1.244 -0.776 12.041 1.00 90.44 84 SER A CA 1
ATOM 644 C C . SER A 1 84 ? -1.440 -0.030 10.715 1.00 90.44 84 SER A C 1
ATOM 646 O O . SER A 1 84 ? -0.798 -0.367 9.721 1.00 90.44 84 SER A O 1
ATOM 648 N N . LEU A 1 85 ? -2.284 1.009 10.698 1.00 93.12 85 LEU A N 1
ATOM 649 C CA . LEU A 1 85 ? -2.497 1.858 9.529 1.00 93.12 85 LEU A CA 1
ATOM 650 C C . LEU A 1 85 ? -1.240 2.655 9.194 1.00 93.12 85 LEU A C 1
ATOM 652 O O . LEU A 1 85 ? -0.904 2.764 8.018 1.00 93.12 85 LEU A O 1
ATOM 656 N N . PHE A 1 86 ? -0.551 3.175 10.210 1.00 91.88 86 PHE A N 1
ATOM 657 C CA . PHE A 1 86 ? 0.711 3.887 10.055 1.00 91.88 86 PHE A CA 1
ATOM 658 C C . PHE A 1 86 ? 1.799 2.983 9.466 1.00 91.88 86 PHE A C 1
ATOM 660 O O . PHE A 1 86 ? 2.409 3.341 8.463 1.00 91.88 86 PHE A O 1
ATOM 667 N N . LEU A 1 87 ? 1.988 1.782 10.020 1.00 89.38 87 LEU A N 1
ATOM 668 C CA . LEU A 1 87 ? 2.956 0.819 9.493 1.00 89.38 87 LEU A CA 1
ATOM 669 C C . LEU A 1 87 ? 2.626 0.439 8.050 1.00 89.38 87 LEU A C 1
ATOM 671 O O . LEU A 1 87 ? 3.496 0.497 7.189 1.00 89.38 87 LEU A O 1
ATOM 675 N N . ALA A 1 88 ? 1.369 0.095 7.764 1.00 89.50 88 ALA A N 1
ATOM 676 C CA . ALA A 1 88 ? 0.944 -0.237 6.409 1.00 89.50 88 ALA A CA 1
ATOM 677 C C . ALA A 1 88 ? 1.179 0.925 5.426 1.00 89.50 88 ALA A C 1
ATOM 679 O O . ALA A 1 88 ? 1.582 0.681 4.296 1.00 89.50 88 ALA A O 1
ATOM 680 N N . GLN A 1 89 ? 1.004 2.177 5.865 1.00 91.56 89 GLN A N 1
ATOM 681 C CA . GLN A 1 89 ? 1.285 3.355 5.045 1.00 91.56 89 GLN A CA 1
ATOM 682 C C . GLN A 1 89 ? 2.778 3.465 4.728 1.00 91.56 89 GLN A C 1
ATOM 684 O O . GLN A 1 89 ? 3.131 3.670 3.574 1.00 91.56 89 GLN A O 1
ATOM 689 N N . MET A 1 90 ? 3.649 3.263 5.722 1.00 89.75 90 MET A N 1
ATOM 690 C CA . MET A 1 90 ? 5.097 3.262 5.499 1.00 89.75 90 MET A CA 1
ATOM 691 C C . MET A 1 90 ? 5.522 2.207 4.472 1.00 89.75 90 MET A C 1
ATOM 693 O O . MET A 1 90 ? 6.332 2.505 3.600 1.00 89.75 90 MET A O 1
ATOM 697 N N . TRP A 1 91 ? 4.960 0.995 4.551 1.00 88.69 91 TRP A N 1
ATOM 698 C CA . TRP A 1 91 ? 5.234 -0.067 3.578 1.00 88.69 91 TRP A CA 1
ATOM 699 C C . TRP A 1 91 ? 4.756 0.296 2.170 1.00 88.69 91 TRP A C 1
ATOM 701 O O . TRP A 1 91 ? 5.453 0.003 1.202 1.00 88.69 91 TRP A O 1
ATOM 711 N N . GLU A 1 92 ? 3.589 0.933 2.036 1.00 91.06 92 GLU A N 1
ATOM 712 C CA . GLU A 1 92 ? 3.121 1.426 0.738 1.00 91.06 92 GLU A CA 1
ATOM 713 C C . GLU A 1 92 ? 4.035 2.499 0.166 1.00 91.06 92 GLU A C 1
ATOM 715 O O . GLU A 1 92 ? 4.374 2.438 -1.011 1.00 91.06 92 GLU A O 1
ATOM 720 N N . ASP A 1 93 ? 4.448 3.464 0.982 1.00 89.44 93 ASP A N 1
ATOM 721 C CA . ASP A 1 93 ? 5.296 4.560 0.526 1.00 89.44 93 ASP A CA 1
ATOM 722 C C . ASP A 1 93 ? 6.687 4.035 0.117 1.00 89.44 93 ASP A C 1
ATOM 724 O O . ASP A 1 93 ? 7.210 4.406 -0.933 1.00 89.44 93 ASP A O 1
ATOM 728 N N . GLU A 1 94 ? 7.259 3.096 0.880 1.00 87.00 94 GLU A N 1
ATOM 729 C CA . GLU A 1 94 ? 8.499 2.401 0.508 1.00 87.00 94 GLU A CA 1
ATOM 730 C C . GLU A 1 94 ? 8.337 1.603 -0.793 1.00 87.00 94 GLU A C 1
ATOM 732 O O . GLU A 1 94 ? 9.210 1.648 -1.667 1.00 87.00 94 GLU A O 1
ATOM 737 N N . PHE A 1 95 ? 7.209 0.908 -0.958 1.00 88.94 95 PHE A N 1
ATOM 738 C CA . PHE A 1 95 ? 6.899 0.177 -2.182 1.00 88.94 95 PHE A CA 1
ATOM 739 C C . PHE A 1 95 ? 6.827 1.124 -3.383 1.00 88.94 95 PHE A C 1
ATOM 741 O O . PHE A 1 95 ? 7.484 0.879 -4.388 1.00 88.94 95 PHE A O 1
ATOM 748 N N . LEU A 1 96 ? 6.099 2.238 -3.274 1.00 89.31 96 LEU A N 1
ATOM 749 C CA . LEU A 1 96 ? 5.975 3.233 -4.342 1.00 89.31 96 LEU A CA 1
ATOM 750 C C . LEU A 1 96 ? 7.338 3.810 -4.766 1.00 89.31 96 LEU A C 1
ATOM 752 O O . LEU A 1 96 ? 7.542 4.070 -5.950 1.00 89.31 96 LEU A O 1
ATOM 756 N N . LEU A 1 97 ? 8.276 3.986 -3.829 1.00 85.62 97 LEU A N 1
ATOM 757 C CA . LEU A 1 97 ? 9.606 4.543 -4.105 1.00 85.62 97 LEU A CA 1
ATOM 758 C C . LEU A 1 97 ? 10.589 3.535 -4.713 1.00 85.62 97 LEU A C 1
ATOM 760 O O . LEU A 1 97 ? 11.453 3.914 -5.503 1.00 85.62 97 LEU A O 1
ATOM 764 N N . THR A 1 98 ? 10.507 2.268 -4.310 1.00 83.12 98 THR A N 1
ATOM 765 C CA . THR A 1 98 ? 11.520 1.253 -4.645 1.00 83.12 98 THR A CA 1
ATOM 766 C C . THR A 1 98 ? 11.071 0.288 -5.738 1.00 83.12 98 THR A C 1
ATOM 768 O O . THR A 1 98 ? 11.907 -0.306 -6.426 1.00 83.12 98 THR A O 1
ATOM 771 N N . TYR A 1 99 ? 9.761 0.126 -5.928 1.00 84.56 99 TYR A N 1
ATOM 772 C CA . TYR A 1 99 ? 9.210 -0.821 -6.882 1.00 84.56 99 TYR A CA 1
ATOM 773 C C . TYR A 1 99 ? 9.293 -0.290 -8.315 1.00 84.56 99 TYR A C 1
ATOM 775 O O . TYR A 1 99 ? 8.860 0.814 -8.643 1.00 84.56 99 TYR A O 1
ATOM 783 N N . THR A 1 100 ? 9.833 -1.116 -9.210 1.00 85.75 100 THR A N 1
ATOM 784 C CA . THR A 1 100 ? 9.851 -0.821 -10.646 1.00 85.75 100 THR A CA 1
ATOM 785 C C . THR A 1 100 ? 8.568 -1.339 -11.287 1.00 85.75 100 THR A C 1
ATOM 787 O O . THR A 1 100 ? 8.461 -2.530 -11.581 1.00 85.75 100 THR A O 1
ATOM 790 N N . PHE A 1 101 ? 7.608 -0.442 -11.516 1.00 83.62 101 PHE A N 1
ATOM 791 C CA . PHE A 1 101 ? 6.316 -0.784 -12.111 1.00 83.62 101 PHE A CA 1
ATOM 792 C C . PHE A 1 101 ? 6.441 -1.309 -13.544 1.00 83.62 101 PHE A C 1
ATOM 794 O O . PHE A 1 101 ? 7.121 -0.720 -14.388 1.00 83.62 101 PHE A O 1
ATOM 801 N N . HIS A 1 102 ? 5.705 -2.378 -13.853 1.00 85.25 102 HIS A N 1
ATOM 802 C CA . HIS A 1 102 ? 5.439 -2.742 -15.241 1.00 85.25 102 HIS A CA 1
ATOM 803 C C . HIS A 1 102 ? 4.480 -1.710 -15.875 1.00 85.25 102 HIS A C 1
ATOM 805 O O . HIS A 1 102 ? 3.576 -1.232 -15.185 1.00 85.25 102 HIS A O 1
ATOM 811 N N . PRO A 1 103 ? 4.575 -1.392 -17.184 1.00 83.50 103 PRO A N 1
ATOM 812 C CA . PRO A 1 103 ? 3.697 -0.403 -17.820 1.00 83.50 103 PRO A CA 1
ATOM 813 C C . PRO A 1 103 ? 2.198 -0.639 -17.586 1.00 83.50 103 PRO A C 1
ATOM 815 O O . PRO A 1 103 ? 1.451 0.301 -17.344 1.00 83.50 103 PRO A O 1
ATOM 818 N N . SER A 1 104 ? 1.751 -1.898 -17.583 1.00 83.62 104 SER A N 1
ATOM 819 C CA . SER A 1 104 ? 0.349 -2.234 -17.290 1.00 83.62 104 SER A CA 1
ATOM 820 C C . SER A 1 104 ? -0.052 -1.988 -15.831 1.00 83.62 104 SER A C 1
ATOM 822 O O . SER A 1 104 ? -1.200 -1.647 -15.568 1.00 83.62 104 SER A O 1
ATOM 824 N N . GLU A 1 105 ? 0.867 -2.179 -14.881 1.00 87.25 105 GLU A N 1
ATOM 825 C CA . GLU A 1 105 ? 0.637 -1.911 -13.455 1.00 87.25 105 GLU A CA 1
ATOM 826 C C . GLU A 1 105 ? 0.582 -0.405 -13.208 1.00 87.25 105 GLU A C 1
ATOM 828 O O . GLU A 1 105 ? -0.285 0.066 -12.478 1.00 87.25 105 GLU A O 1
ATOM 833 N N . PHE A 1 106 ? 1.448 0.355 -13.882 1.00 87.50 106 PHE A N 1
ATOM 834 C CA . PHE A 1 106 ? 1.442 1.812 -13.833 1.00 87.50 106 PHE A CA 1
ATOM 835 C C . PHE A 1 106 ? 0.146 2.403 -14.408 1.00 87.50 106 PHE A C 1
ATOM 837 O O . PHE A 1 106 ? -0.497 3.234 -13.767 1.00 87.50 106 PHE A O 1
ATOM 844 N N . GLU A 1 107 ? -0.300 1.925 -15.573 1.00 87.88 107 GLU A N 1
ATOM 845 C CA . GLU A 1 107 ? -1.596 2.324 -16.138 1.00 87.88 107 GLU A CA 1
ATOM 846 C C . GLU A 1 107 ? -2.760 1.949 -15.210 1.00 87.88 107 GLU A C 1
ATOM 848 O O . GLU A 1 107 ? -3.710 2.720 -15.050 1.00 87.88 107 GLU A O 1
ATOM 853 N N . HIS A 1 108 ? -2.684 0.796 -14.537 1.00 89.31 108 HIS A N 1
ATOM 854 C CA . HIS A 1 108 ? -3.684 0.406 -13.546 1.00 89.31 108 HIS A CA 1
ATOM 855 C C . HIS A 1 108 ? -3.676 1.326 -12.318 1.00 89.31 108 HIS A C 1
ATOM 857 O O . HIS A 1 108 ? -4.745 1.747 -11.877 1.00 89.31 108 HIS A O 1
ATOM 863 N N . LEU A 1 109 ? -2.497 1.682 -11.800 1.00 90.69 109 LEU A N 1
ATOM 864 C CA . LEU A 1 109 ? -2.321 2.617 -10.686 1.00 90.69 109 LEU A CA 1
ATOM 865 C C . LEU A 1 109 ? -2.929 3.990 -11.015 1.00 90.69 109 LEU A C 1
ATOM 867 O O . LEU A 1 109 ? -3.649 4.558 -10.200 1.00 90.69 109 LEU A O 1
ATOM 871 N N . LYS A 1 110 ? -2.692 4.482 -12.235 1.00 90.50 110 LYS A N 1
ATOM 872 C CA . LYS A 1 110 ? -3.175 5.779 -12.725 1.00 90.50 110 LYS A CA 1
ATOM 873 C C . LYS A 1 110 ? -4.683 5.820 -12.983 1.00 90.50 110 LYS A C 1
ATOM 875 O O . LYS A 1 110 ? -5.333 6.825 -12.706 1.00 90.50 110 LYS A O 1
ATOM 880 N N . SER A 1 111 ? -5.240 4.759 -13.565 1.00 90.94 111 SER A N 1
ATOM 881 C CA . SER A 1 111 ? -6.647 4.727 -13.996 1.00 90.94 111 SER A CA 1
ATOM 882 C C . SER A 1 111 ? -7.622 4.283 -12.903 1.00 90.94 111 SER A C 1
ATOM 884 O O . SER A 1 111 ? -8.812 4.594 -12.981 1.00 90.94 111 SER A O 1
ATOM 886 N N . SER A 1 112 ? -7.146 3.572 -11.879 1.00 92.00 112 SER A N 1
ATOM 887 C CA . SER A 1 112 ? -8.010 3.029 -10.831 1.00 92.00 112 SER A CA 1
ATOM 888 C C . SER A 1 112 ? -8.371 4.082 -9.792 1.00 92.00 112 SER A C 1
ATOM 890 O O . SER A 1 112 ? -7.524 4.536 -9.027 1.00 92.00 112 SER A O 1
ATOM 892 N N . GLU A 1 113 ? -9.665 4.386 -9.665 1.00 90.12 113 GLU A N 1
ATOM 893 C CA . GLU A 1 113 ? -10.177 5.275 -8.612 1.00 90.12 113 GLU A CA 1
ATOM 894 C C . GLU A 1 113 ? -9.762 4.798 -7.214 1.00 90.12 113 GLU A C 1
ATOM 896 O O . GLU A 1 113 ? -9.485 5.600 -6.323 1.00 90.12 113 GLU A O 1
ATOM 901 N N . SER A 1 114 ? -9.674 3.479 -7.026 1.00 89.25 114 SER A N 1
ATOM 902 C CA . SER A 1 114 ? -9.332 2.893 -5.740 1.00 89.25 114 SER A CA 1
ATOM 903 C C . SER A 1 114 ? -7.878 3.035 -5.320 1.00 89.25 114 SER A C 1
ATOM 905 O O . SER A 1 114 ? -7.613 2.771 -4.153 1.00 89.25 114 SER A O 1
ATOM 907 N N . LEU A 1 115 ? -6.990 3.387 -6.252 1.00 91.81 115 LEU A N 1
ATOM 908 C CA . LEU A 1 115 ? -5.549 3.565 -6.049 1.00 91.81 115 LEU A CA 1
ATOM 909 C C . LEU A 1 115 ? -5.117 5.018 -6.280 1.00 91.81 115 LEU A C 1
ATOM 911 O O . LEU A 1 115 ? -3.928 5.329 -6.273 1.00 91.81 115 LEU A O 1
ATOM 915 N N . ARG A 1 116 ? -6.072 5.918 -6.523 1.00 90.50 116 ARG A N 1
ATO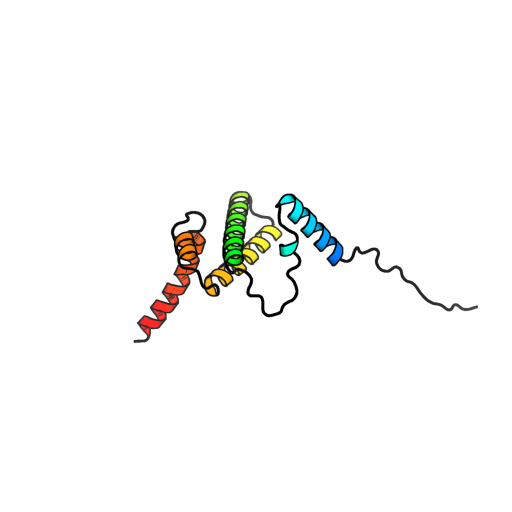M 916 C CA . ARG A 1 116 ? -5.791 7.292 -6.934 1.00 90.50 116 ARG A CA 1
ATOM 917 C C . ARG A 1 116 ? -4.975 8.060 -5.895 1.00 90.50 116 ARG A C 1
ATOM 919 O O . ARG A 1 116 ? -4.129 8.865 -6.265 1.00 90.50 116 ARG A O 1
ATOM 926 N N . ASP A 1 117 ? -5.200 7.824 -4.607 1.00 90.19 117 ASP A N 1
ATOM 927 C CA . ASP A 1 117 ? -4.399 8.441 -3.549 1.00 90.19 117 ASP A CA 1
ATOM 928 C C . ASP A 1 117 ? -2.972 7.884 -3.508 1.00 90.19 117 ASP A C 1
ATOM 930 O O . ASP A 1 117 ? -2.038 8.658 -3.320 1.00 90.19 117 ASP A O 1
ATOM 934 N N . ALA A 1 118 ? -2.777 6.587 -3.760 1.00 90.38 118 ALA A N 1
ATOM 935 C CA . ALA A 1 118 ? -1.439 6.030 -3.930 1.00 90.38 118 ALA A CA 1
ATOM 936 C C . ALA A 1 118 ? -0.727 6.591 -5.173 1.00 90.38 118 ALA A C 1
ATOM 938 O O . ALA A 1 118 ? 0.456 6.909 -5.103 1.00 90.38 118 ALA A O 1
ATOM 939 N N . TYR A 1 119 ? -1.442 6.778 -6.287 1.00 91.00 119 TYR A N 1
ATOM 940 C CA . TYR A 1 119 ? -0.898 7.428 -7.482 1.00 91.00 119 TYR A CA 1
ATOM 941 C C . TYR A 1 119 ? -0.449 8.868 -7.200 1.00 91.00 119 TYR A C 1
ATOM 943 O O . TYR A 1 119 ? 0.655 9.253 -7.572 1.00 91.00 119 TYR A O 1
ATOM 951 N N . HIS A 1 120 ? -1.265 9.654 -6.489 1.00 89.88 120 HIS A N 1
ATOM 952 C CA . HIS A 1 120 ? -0.882 11.012 -6.098 1.00 89.88 120 HIS A CA 1
ATOM 953 C C . HIS A 1 120 ? 0.370 11.023 -5.208 1.00 89.88 120 HIS A C 1
ATOM 955 O O . HIS A 1 120 ? 1.284 11.800 -5.470 1.00 89.88 120 HIS A O 1
ATOM 961 N N . ARG A 1 121 ? 0.467 10.115 -4.224 1.00 87.19 121 ARG A N 1
ATOM 962 C CA . ARG A 1 121 ? 1.674 9.961 -3.390 1.00 87.19 121 ARG A CA 1
ATOM 963 C C . ARG A 1 121 ? 2.905 9.524 -4.183 1.00 87.19 121 ARG A C 1
ATOM 965 O O . ARG A 1 121 ? 4.015 9.878 -3.809 1.00 87.19 121 ARG A O 1
ATOM 972 N N . PHE A 1 122 ? 2.725 8.766 -5.261 1.00 84.88 122 PHE A N 1
ATOM 973 C CA . PHE A 1 122 ? 3.808 8.389 -6.168 1.00 84.88 122 PHE A CA 1
ATOM 974 C C . PHE A 1 122 ? 4.294 9.575 -7.024 1.00 84.88 122 PHE A C 1
ATOM 976 O O . PHE A 1 122 ? 5.493 9.707 -7.262 1.00 84.88 122 PHE A O 1
ATOM 983 N N . GLU A 1 123 ? 3.397 10.466 -7.460 1.00 81.06 123 GLU A N 1
ATOM 984 C CA . GLU A 1 123 ? 3.763 11.659 -8.242 1.00 81.06 123 GLU A CA 1
ATOM 985 C C . GLU A 1 123 ? 4.373 12.794 -7.398 1.00 81.06 123 GLU A C 1
ATOM 987 O O . GLU A 1 123 ? 5.260 13.503 -7.877 1.00 81.06 123 GLU A O 1
ATOM 992 N N . GLU A 1 124 ? 3.941 12.975 -6.147 1.00 68.25 124 GLU A N 1
ATOM 993 C CA . GLU A 1 124 ? 4.438 14.030 -5.245 1.00 68.25 124 GLU A CA 1
ATOM 994 C C . GLU A 1 124 ? 5.980 14.097 -5.096 1.00 68.25 124 GLU A C 1
ATOM 996 O O . GLU A 1 124 ? 6.536 15.196 -5.224 1.00 68.25 124 GLU A O 1
ATOM 1001 N N . PRO A 1 125 ? 6.724 12.988 -4.892 1.00 57.62 125 PRO A N 1
ATOM 1002 C CA . PRO A 1 125 ? 8.185 13.025 -4.797 1.00 57.62 125 PRO A CA 1
ATOM 1003 C C . PRO A 1 125 ? 8.879 13.336 -6.134 1.00 57.62 125 PRO A C 1
ATOM 1005 O O . PRO A 1 125 ? 9.999 13.853 -6.136 1.00 57.62 125 PRO A O 1
ATOM 1008 N N . ILE A 1 126 ? 8.221 13.097 -7.275 1.00 52.34 126 ILE A N 1
ATOM 1009 C CA . ILE A 1 126 ? 8.774 13.408 -8.602 1.00 52.34 126 ILE A CA 1
ATOM 1010 C C . ILE A 1 126 ? 8.802 14.928 -8.824 1.00 52.34 126 ILE A C 1
ATOM 1012 O O . ILE A 1 126 ? 9.740 15.437 -9.435 1.00 52.34 126 ILE A O 1
ATOM 1016 N N . ILE A 1 127 ? 7.855 15.679 -8.249 1.00 48.03 127 ILE A N 1
ATOM 1017 C CA . ILE A 1 127 ? 7.840 17.147 -8.341 1.00 48.03 127 ILE A CA 1
ATOM 1018 C C . ILE A 1 127 ? 9.022 17.758 -7.572 1.00 48.03 127 ILE A C 1
ATOM 1020 O O . ILE A 1 127 ? 9.670 18.662 -8.092 1.00 48.03 127 ILE A O 1
ATOM 1024 N N . PHE A 1 128 ? 9.390 17.243 -6.394 1.00 41.75 128 PHE A N 1
ATOM 1025 C CA . PHE A 1 128 ? 10.553 17.766 -5.658 1.00 41.75 128 PHE A CA 1
ATOM 1026 C C . PHE A 1 128 ? 11.891 17.425 -6.324 1.00 41.75 128 PHE A C 1
ATOM 1028 O O . PHE A 1 128 ? 12.782 18.275 -6.363 1.00 41.75 128 PHE A O 1
ATOM 1035 N N . ALA A 1 129 ? 12.027 16.229 -6.905 1.00 47.22 129 ALA A N 1
ATOM 1036 C CA . ALA A 1 129 ? 13.232 15.858 -7.646 1.00 47.22 129 ALA A CA 1
ATOM 1037 C C . ALA A 1 129 ? 13.394 16.684 -8.936 1.00 47.22 129 ALA A C 1
ATOM 1039 O O . ALA A 1 129 ? 14.494 17.149 -9.232 1.00 47.22 129 ALA A O 1
ATOM 1040 N N . PHE A 1 130 ? 12.304 16.934 -9.672 1.00 43.94 130 PHE A N 1
ATOM 1041 C CA . PHE A 1 130 ? 12.343 17.743 -10.894 1.00 43.94 130 PHE A CA 1
ATOM 1042 C C . PHE A 1 130 ? 12.553 19.238 -10.594 1.00 43.94 130 PHE A C 1
ATOM 1044 O O . PHE A 1 130 ? 13.335 19.894 -11.276 1.00 43.94 130 PHE A O 1
ATOM 1051 N N . VAL A 1 131 ? 11.939 19.779 -9.533 1.00 46.19 131 VAL A N 1
ATOM 1052 C CA . VAL A 1 131 ? 12.117 21.186 -9.114 1.00 46.19 131 VAL A CA 1
ATOM 1053 C C . VAL A 1 131 ? 13.534 21.459 -8.594 1.00 46.19 131 VAL A C 1
ATOM 1055 O O . VAL A 1 131 ? 14.088 22.522 -8.885 1.00 46.19 131 VAL A O 1
ATOM 1058 N N . TRP A 1 132 ? 14.164 20.511 -7.891 1.00 41.50 132 TRP A N 1
ATOM 1059 C CA . TRP A 1 132 ? 15.566 20.644 -7.473 1.00 41.50 132 TRP A CA 1
ATOM 1060 C C . TRP A 1 132 ? 16.541 20.548 -8.656 1.00 41.50 132 TRP A C 1
ATOM 1062 O O . TRP A 1 132 ? 17.545 21.262 -8.695 1.00 41.50 132 TRP A O 1
ATOM 1072 N N . CYS A 1 133 ? 16.234 19.695 -9.640 1.00 43.50 133 CYS A N 1
ATOM 1073 C CA . CYS A 1 133 ? 17.061 19.518 -10.832 1.00 43.50 133 CYS A CA 1
ATOM 1074 C C . CYS A 1 133 ? 16.989 20.736 -11.773 1.00 43.50 133 CYS A C 1
ATOM 1076 O O . CYS A 1 133 ? 18.024 21.174 -12.257 1.00 43.50 133 CYS A O 1
ATOM 1078 N N . VAL A 1 134 ? 15.811 21.352 -11.940 1.00 48.94 134 VAL A N 1
ATOM 1079 C CA . VAL A 1 134 ? 15.621 22.557 -12.778 1.00 48.94 134 VAL A CA 1
ATOM 1080 C C . VAL A 1 134 ? 16.097 23.850 -12.094 1.00 48.94 134 VAL A C 1
ATOM 1082 O O . VAL A 1 134 ? 16.442 24.808 -12.772 1.00 48.94 134 VAL A O 1
ATOM 1085 N N . SER A 1 135 ? 16.164 23.899 -10.758 1.00 45.84 135 SER A N 1
ATOM 1086 C CA . SER A 1 135 ? 16.687 25.073 -10.027 1.00 45.84 135 SER A CA 1
ATOM 1087 C C . SER A 1 135 ? 18.216 25.074 -9.856 1.00 45.84 135 SER A C 1
ATOM 1089 O O . SER A 1 135 ? 18.747 25.987 -9.228 1.00 45.84 135 SER A O 1
ATOM 1091 N N . SER A 1 136 ? 18.918 24.049 -10.360 1.00 46.03 136 SER A N 1
ATOM 1092 C CA . SER A 1 136 ? 20.388 23.935 -10.310 1.00 46.03 136 SER A CA 1
ATOM 1093 C C . SER A 1 136 ? 21.083 24.185 -11.662 1.00 46.03 136 SER A C 1
ATOM 1095 O O . SER A 1 136 ? 22.285 23.934 -11.757 1.00 46.03 136 SER A O 1
ATOM 1097 N N . GLU A 1 137 ? 20.361 24.666 -12.683 1.00 44.41 137 GLU A N 1
ATOM 1098 C CA . GLU A 1 137 ? 20.934 25.190 -13.942 1.00 44.41 137 GLU A CA 1
ATOM 1099 C C . GLU A 1 137 ? 21.070 26.719 -13.934 1.00 44.41 137 GLU A C 1
ATOM 1101 O O . GLU A 1 137 ? 20.140 27.409 -13.455 1.00 44.41 137 GLU A O 1
#

Sequence (137 aa):
ALVPGVRGDNGDNVLPIKKVVLLLLRVLQRLLGMPDKVLYPATNANFQGPRVFDFQAFTALHAHQRQIRQKYAGSGAPAAVEESLFLAQMWEDEFLLTYTFHPSEFEHLKSSESLRDAYHRFEEPIIFAFVWCVSSE

pLDDT: mean 72.38, std 19.19, range [36.94, 94.12]

Secondary structure (DSSP, 8-state):
-------------S--HHHHHHHHHHHHHHHHT--GGGTS----TT----THHHHHHHHHHHHHHHHHHHHHTTT---HHHHHHHHHHHHHHHHHHHH----HHHHHHHHH-GGGHHHHHHHHHHHHHHHHHHH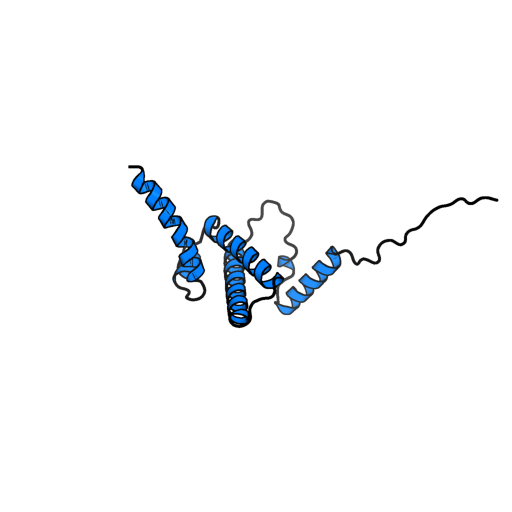TT-

Organism: Symbiodinium pilosum (NCBI:txid2952)

Foldseek 3Di:
DDDDDDDDDPDDPPPPVVVVVVVVVVVVCVVVVNDPCVVDPDPDVPDPDPCVVVLVVLLVLLLVLVVLCVVQVPPHDPPVSVVVSVVSVVVLLVCLVPPDDDPVSLVCCVPDPSNPVSNVSSVVVVVVVVVVVVVVD

Radius of gyration: 23.4 Å; chains: 1; bounding box: 38×58×76 Å

=== Feature glossary ===
Annotated list of the representations used here:

Nearest PDB structures. The Foldseek neighbor list gives the closest experimentally determined structures in the PDB, ranked by structural alignment. TM-score near 1 means near-identical fold; near 0.3 means only rough topology match. This is how one finds what a novel AlphaFold prediction most resembles in the solved-structure universe.

Foldseek 3Di. Foldseek's 3Di representation compresses backbone geometry into a per-residue letter drawn from a learned twenty-state alphabet. It captures the tertiary interaction pattern around each residue — which residues are packed against it in space, regardless of where they are in sequence.

Radius of gyration, Cα contacts, bounding box. Radius of gyration (Rg) is the root-mean-square distance of Cα atoms from their centroid — a single number for overall size and compactness. A globular domain of N residues has Rg ≈ 2.2·N^0.38 Å; an extended or disordered chain has a much larger Rg. The Cα contact count is the number of residue pairs whose Cα atoms are within 8 Å and are more than four positions apart in sequence — a standard proxy for tertiary packing density. The bounding box is the smallest axis-aligned box enclosing all Cα atoms.

InterPro / GO / CATH / organism. The annotation block draws on four external resources. InterPro: which protein families and domains the sequence belongs to. GO: standardized terms for what the protein does, what process it participates in, and where in the cell it acts. CATH: which structural fold it has in the CATH hierarchy. Organism: the species of origin.

mmCIF coordinates. The mmCIF block holds the 3D Cartesian coordinates of each backbone atom (N, Cα, C, O) in ångströms. mmCIF is the PDB's canonical archive format — a tagged-loop text representation of the atomic model.

pLDDT. pLDDT is the predicted lDDT-Cα score: AlphaFold's confidence that the local environment of each residue (all inter-atomic distances within 15 Å) is correctly placed. It is a per-residue number between 0 and 100, with higher meaning more reliable.

Backbone torsions (φ/ψ). φ (phi) and ψ (psi) are the two rotatable backbone dihedrals per residue: φ is the C(i-1)–N–Cα–C torsion, ψ is the N–Cα–C–N(i+1) torsion, both in degrees on (−180°, 180°]. α-helical residues cluster near (−60°, −45°); β-strand residues near (−120°, +130°). A Ramachandran plot is simply a scatter of (φ, ψ) for every residue.

B-factor. For experimental (PDB) structures, the B-factor (temperature factor) quantifies the positional spread of each atom in the crystal — a combination of thermal vibration and static disorder — in units of Å². High B-factors mark flexible loops or poorly resolved regions; low B-factors mark the rigid, well-ordered core.

Secondary structure (3-state, P-SEA). SS3 is a coarse helix/strand/coil call (letters a/b/c) made by the P-SEA algorithm from inter-Cα distances and dihedrals. It is less detailed than DSSP but needs only Cα positions.

Predicted aligned error. Predicted aligned error is AlphaFold's pairwise confidence. Unlike pLDDT (per-residue), PAE is per-residue-pair and captures whether two parts of the structure are correctly placed relative to each other. Units are ångströms of expected positional error.

Solvent-accessible surface area. Solvent-accessible surface area (SASA) is the area in Å² traced out by the centre of a 1.4 Å probe sphere (a water molecule) rolled over the protein's van der Waals surface (Shrake–Rupley / Lee–Richards construction). Buried residues have near-zero SASA; fully exposed residues can exceed 200 Å². The total SASA scales roughly with the number of surface residues.

Secondary structure (8-state, DSSP). The SS8 string is DSSP's per-residue secondary-structure call. α-helix (H) means an i→i+4 H-bond ladder; β-strand (E) means the residue participates in a β-sheet; 3₁₀ (G) and π (I) are tighter and wider helices; T/S are turns/bends; '-' is loop.

Rendered structure images. Structure images are PyMOL renders from six orthogonal camera directions. Cartoon representation draws helices as coils and strands as arrows; sticks shows the backbone as bonds; surface shows the solvent-excluded envelope. Rainbow coloring maps sequence position to hue (blue→red, N→C); chain coloring assigns a distinct color per polypeptide.

Sequence. The amino-acid sequence is the protein's primary structure: the linear order of residues from the N-terminus to the C-terminus, written in one-letter code. Everything else here — the 3D coordinates, the secondary structure, the domain annotations — is ultimately a consequence of this string.

Contact-map, Ramachandran, and PAE plots. Three diagnostic plots accompany the record. The Cα contact map visualizes the tertiary structure as a 2D adjacency matrix (8 Å cutoff, sequence-local contacts suppressed). The Ramachandran plot shows the distribution of backbone (φ, ψ) torsions, with points in the α and β basins reflecting secondary structure content. The PAE plot shows AlphaFold's inter-residue confidence as a color matrix.